Protein AF-A0A7K2QME8-F1 (afdb_monomer)

pLDDT: mean 81.23, std 14.76, range [47.38, 96.0]

Sequence (66 aa):
MASSPIPPSSASSPSSASSARSRIPVIDLGPWRSGEAGARQRIAARVDEALQAAGFLLITGHGVDP

Foldseek 3Di:
DDDDDDDDDPDDDPDPPDPPPLDAAEAECQCVVVVPDCSVVVRVVVVVVNCVPRVHHHYHNPPDDD

Solvent-accessible surface area (backbone atoms only — not comparable to full-atom values): 4467 Å² total; per-residue (Å²): 144,79,86,80,85,80,80,84,76,80,78,78,74,81,75,78,73,71,82,68,75,84,72,74,44,74,47,72,37,46,48,48,74,71,63,45,90,64,32,56,62,56,50,51,54,51,49,50,54,32,41,74,73,64,69,49,71,46,78,39,61,73,83,72,84,134

Structure (mmCIF, N/CA/C/O backbone):
data_AF-A0A7K2QME8-F1
#
_entry.id   AF-A0A7K2QME8-F1
#
loop_
_atom_site.group_PDB
_atom_site.id
_atom_site.type_symbol
_atom_site.label_atom_id
_atom_site.label_alt_id
_atom_site.label_comp_id
_atom_site.label_asym_id
_atom_site.label_entity_id
_atom_site.label_seq_id
_atom_site.pdbx_PDB_ins_code
_atom_site.Cartn_x
_atom_site.Cartn_y
_atom_site.Cartn_z
_atom_site.occupancy
_atom_site.B_iso_or_equiv
_atom_site.auth_seq_id
_atom_site.auth_comp_id
_atom_site.auth_asym_id
_atom_site.auth_atom_id
_atom_site.pdbx_PDB_model_num
ATOM 1 N N . MET A 1 1 ? -28.732 6.756 65.472 1.00 51.91 1 MET A N 1
ATOM 2 C CA . MET A 1 1 ? -28.367 5.657 64.554 1.00 51.91 1 MET A CA 1
ATOM 3 C C . MET A 1 1 ? -29.244 5.776 63.311 1.00 51.91 1 MET A C 1
ATOM 5 O O . MET A 1 1 ? -30.253 5.098 63.220 1.00 51.91 1 MET A O 1
ATOM 9 N N . ALA A 1 2 ? -28.943 6.709 62.410 1.00 51.81 2 ALA A N 1
ATOM 10 C CA . ALA A 1 2 ? -29.667 6.860 61.148 1.00 51.81 2 ALA A CA 1
ATOM 11 C C . ALA A 1 2 ? -28.610 6.972 60.048 1.00 51.81 2 ALA A C 1
ATOM 13 O O . ALA A 1 2 ? -27.800 7.896 60.067 1.00 51.81 2 ALA A O 1
ATOM 14 N N . SER A 1 3 ? -28.548 5.956 59.191 1.00 47.38 3 SER A N 1
ATOM 15 C CA . SER A 1 3 ? -27.584 5.835 58.100 1.00 47.38 3 SER A CA 1
ATOM 16 C C . SER A 1 3 ? -27.874 6.865 57.010 1.00 47.38 3 SER A C 1
ATOM 18 O O . SER A 1 3 ? -28.988 6.918 56.494 1.00 47.38 3 SER A O 1
ATOM 20 N N . SER A 1 4 ? -26.869 7.656 56.634 1.00 64.44 4 SER A N 1
ATOM 21 C CA . SER A 1 4 ? -26.922 8.508 55.442 1.00 64.44 4 SER A CA 1
ATOM 22 C C . SER A 1 4 ? -26.788 7.660 54.167 1.00 64.44 4 SER A C 1
ATOM 24 O O . SER A 1 4 ? -25.953 6.751 54.142 1.00 64.44 4 SER A O 1
ATOM 26 N N . PRO A 1 5 ? -27.552 7.938 53.096 1.00 68.12 5 PRO A N 1
ATOM 27 C CA . PRO A 1 5 ? -27.370 7.283 51.806 1.00 68.12 5 PRO A CA 1
ATOM 28 C C . PRO A 1 5 ? -26.155 7.850 51.051 1.00 68.12 5 PRO A C 1
ATOM 30 O O . PRO A 1 5 ? -25.888 9.050 51.065 1.00 68.12 5 PRO A O 1
ATOM 33 N N . ILE A 1 6 ? -25.429 6.958 50.381 1.00 70.62 6 ILE A N 1
ATOM 34 C CA . ILE A 1 6 ? -24.290 7.243 49.498 1.00 70.62 6 ILE A CA 1
ATOM 35 C C . ILE A 1 6 ? -24.853 7.619 48.114 1.00 70.62 6 ILE A C 1
ATOM 37 O O . ILE A 1 6 ? -25.703 6.875 47.617 1.00 70.62 6 ILE A O 1
ATOM 41 N N . PRO A 1 7 ? -24.436 8.720 47.459 1.00 69.50 7 PRO A N 1
ATOM 42 C CA . PRO A 1 7 ? -24.856 8.985 46.084 1.00 69.50 7 PRO A CA 1
ATOM 43 C C . PRO A 1 7 ? -24.209 7.972 45.119 1.00 69.50 7 PRO A C 1
ATOM 45 O O . PRO A 1 7 ? -23.046 7.609 45.319 1.00 69.50 7 PRO A O 1
ATOM 48 N N . PRO A 1 8 ? -24.909 7.515 44.062 1.00 69.12 8 PRO A N 1
ATOM 49 C CA . PRO A 1 8 ? -24.279 6.714 43.024 1.00 69.12 8 PRO A CA 1
ATOM 50 C C . PRO A 1 8 ? -23.302 7.593 42.238 1.00 69.12 8 PRO A C 1
ATOM 52 O O . PRO A 1 8 ? -23.672 8.641 41.707 1.00 69.12 8 PRO A O 1
ATOM 55 N N . SER A 1 9 ? -22.045 7.163 42.169 1.00 66.94 9 SER A N 1
ATOM 56 C CA . SER A 1 9 ? -21.038 7.742 41.284 1.00 66.94 9 SER A CA 1
ATOM 57 C C . SER A 1 9 ? -21.549 7.713 39.845 1.00 66.94 9 SER A C 1
ATOM 59 O O . SER A 1 9 ? -21.876 6.645 39.327 1.00 66.94 9 SER A O 1
ATOM 61 N N . SE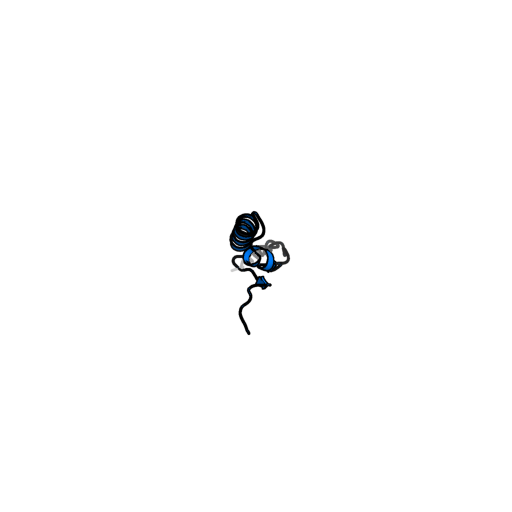R A 1 10 ? -21.618 8.879 39.200 1.00 64.69 10 SER A N 1
ATOM 62 C CA . SER A 1 10 ? -21.909 9.011 37.773 1.00 64.69 10 SER A CA 1
ATOM 63 C C . SER A 1 10 ? -20.998 8.081 36.975 1.00 64.69 10 SER A C 1
ATOM 65 O O . SER A 1 10 ? -19.787 8.292 36.914 1.00 64.69 10 SER A O 1
ATOM 67 N N . ALA A 1 11 ? -21.579 7.039 36.384 1.00 63.50 11 ALA A N 1
ATOM 68 C CA . ALA A 1 11 ? -20.877 6.156 35.470 1.00 63.50 11 ALA A CA 1
ATOM 69 C C . ALA A 1 11 ? -20.308 7.001 34.324 1.00 63.50 11 ALA A C 1
ATOM 71 O O . ALA A 1 11 ? -21.049 7.647 33.583 1.00 63.50 11 ALA A O 1
ATOM 72 N N . SER A 1 12 ? -18.983 7.043 34.216 1.00 59.72 12 SER A N 1
ATOM 73 C CA . SER A 1 12 ? -18.300 7.675 33.096 1.00 59.72 12 SER A CA 1
ATOM 74 C C . SER A 1 12 ? -18.676 6.930 31.818 1.00 59.72 12 SER A C 1
ATOM 76 O O . SER A 1 12 ? -18.395 5.740 31.683 1.00 59.72 12 SER A O 1
ATOM 78 N N . SER A 1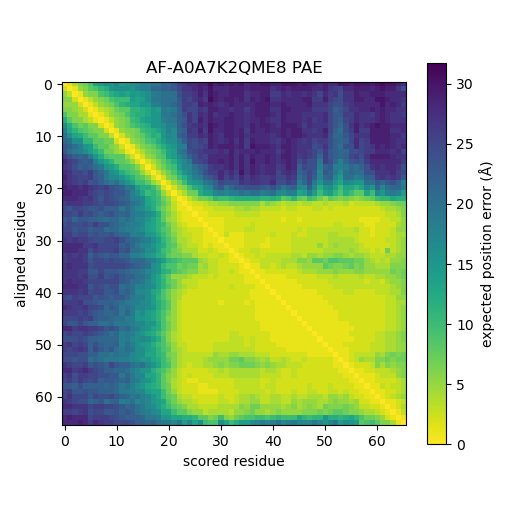 13 ? -19.345 7.619 30.897 1.00 64.12 13 SER A N 1
ATOM 79 C CA . SER A 1 13 ? -19.629 7.109 29.558 1.00 64.12 13 SER A CA 1
ATOM 80 C C . SER A 1 13 ? -18.328 6.637 28.898 1.00 64.12 13 SER A C 1
ATOM 82 O O . SER A 1 13 ? -17.334 7.365 28.967 1.00 64.12 13 SER A O 1
ATOM 84 N N . PRO A 1 14 ? -18.290 5.474 28.226 1.00 63.88 14 PRO A N 1
ATOM 85 C CA . PRO A 1 14 ? -17.177 5.182 27.341 1.00 63.88 14 PRO A CA 1
ATOM 86 C C . PRO A 1 14 ? -17.196 6.234 26.228 1.00 63.88 14 PRO A C 1
ATOM 88 O O . PRO A 1 14 ? -18.179 6.358 25.497 1.00 63.88 14 PRO A O 1
ATOM 91 N N . SER A 1 15 ? -16.129 7.029 26.123 1.00 63.88 15 SER A N 1
ATOM 92 C CA . SER A 1 15 ? -15.885 7.860 24.948 1.00 63.88 15 SER A CA 1
ATOM 93 C C . SER A 1 15 ? -16.004 6.962 23.725 1.00 63.88 15 SER A C 1
ATOM 95 O O . SER A 1 15 ? -15.293 5.960 23.643 1.00 63.88 15 SER A O 1
ATOM 97 N N . SER A 1 16 ? -16.911 7.288 22.803 1.00 60.38 16 SER A N 1
ATOM 98 C CA . SER A 1 16 ? -17.003 6.629 21.505 1.00 60.38 16 SER A CA 1
ATOM 99 C C . SER A 1 16 ? -15.643 6.745 20.822 1.00 60.38 16 SER A C 1
ATOM 101 O O . SER A 1 16 ? -15.356 7.748 20.169 1.00 60.38 16 SER A O 1
ATOM 103 N N . ALA A 1 17 ? -14.782 5.740 21.000 1.00 60.56 17 ALA A N 1
ATOM 104 C CA . ALA A 1 17 ? -13.639 5.525 20.140 1.00 60.56 17 ALA A CA 1
ATOM 105 C C . ALA A 1 17 ? -14.251 5.333 18.760 1.00 60.56 17 ALA A C 1
ATOM 107 O O . ALA A 1 17 ? -14.893 4.318 18.481 1.00 60.56 17 ALA A O 1
ATOM 108 N N . SER A 1 18 ? -14.194 6.411 17.978 1.00 58.47 18 SER A N 1
ATOM 109 C CA . SER A 1 18 ? -14.765 6.498 16.649 1.00 58.47 18 SER A CA 1
ATOM 110 C C . SER A 1 18 ? -14.402 5.218 15.922 1.00 58.47 18 SER A C 1
ATOM 112 O O . SER A 1 18 ? -13.222 4.896 15.783 1.00 58.47 18 SER A O 1
ATOM 114 N N . SER A 1 19 ? -15.421 4.453 15.530 1.00 57.06 19 SER A N 1
ATOM 115 C CA . SER A 1 19 ? -15.267 3.278 14.684 1.00 57.06 19 SER A CA 1
ATOM 116 C C . SER A 1 19 ? -14.841 3.753 13.298 1.00 57.06 19 SER A C 1
ATOM 118 O O . SER A 1 19 ? -15.596 3.681 12.329 1.00 57.06 19 SER A O 1
ATOM 120 N N . ALA A 1 20 ? -13.626 4.288 13.199 1.00 60.69 20 ALA A N 1
ATOM 121 C CA . ALA A 1 20 ? -12.916 4.414 11.954 1.00 60.69 20 ALA A CA 1
ATOM 122 C C . ALA A 1 20 ? -12.725 2.976 11.494 1.00 60.69 20 ALA A C 1
ATOM 124 O O . ALA A 1 20 ? -11.863 2.269 12.005 1.00 60.69 20 ALA A O 1
ATOM 125 N N . ARG A 1 21 ? -13.626 2.515 10.617 1.00 59.44 21 ARG A N 1
ATOM 126 C CA . ARG A 1 21 ? -13.539 1.226 9.929 1.00 59.44 21 ARG A CA 1
ATOM 127 C C . ARG A 1 21 ? -12.073 0.981 9.601 1.00 59.44 21 ARG A C 1
ATOM 129 O O . ARG A 1 21 ? -11.545 1.655 8.718 1.00 59.44 21 ARG A O 1
ATOM 136 N N . SER A 1 22 ? -11.436 0.060 10.320 1.00 64.00 22 SER A N 1
ATOM 137 C CA . SER A 1 22 ? -10.043 -0.313 10.105 1.00 64.00 22 SER A CA 1
ATOM 138 C C . SER A 1 22 ? -9.961 -1.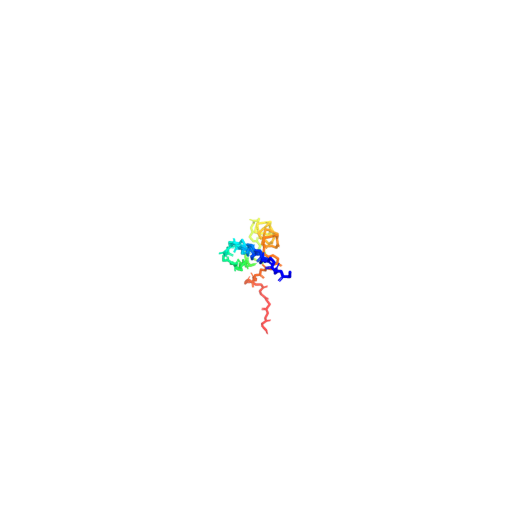005 8.750 1.00 64.00 22 SER A C 1
ATOM 140 O O . SER A 1 22 ? -10.070 -2.223 8.634 1.00 64.00 22 SER A O 1
ATOM 142 N N . ARG A 1 23 ? -9.897 -0.211 7.680 1.00 77.12 23 ARG A N 1
ATOM 143 C CA . ARG A 1 23 ? -9.691 -0.710 6.328 1.00 77.12 23 ARG A CA 1
ATOM 144 C C . ARG A 1 23 ? -8.243 -1.146 6.257 1.00 77.12 23 ARG A C 1
ATOM 146 O O . ARG A 1 23 ? -7.347 -0.313 6.321 1.00 77.12 23 ARG A O 1
ATOM 153 N N . ILE A 1 24 ? -8.050 -2.452 6.141 1.00 85.81 24 ILE A N 1
ATOM 154 C CA . ILE A 1 24 ? -6.736 -3.051 5.952 1.00 85.81 24 ILE A CA 1
ATOM 155 C C . ILE A 1 24 ? -6.183 -2.522 4.622 1.00 85.81 24 ILE A C 1
ATOM 157 O O . ILE A 1 24 ? -6.822 -2.736 3.585 1.00 85.81 24 ILE A O 1
ATOM 161 N N . PRO A 1 25 ? -5.057 -1.792 4.620 1.00 90.19 25 PRO A N 1
ATOM 162 C CA . PRO A 1 25 ? -4.481 -1.276 3.389 1.00 90.19 25 PRO A CA 1
ATOM 163 C C . PRO A 1 25 ? -3.971 -2.437 2.532 1.00 90.19 25 PRO A C 1
ATOM 165 O O . PRO A 1 25 ? -3.233 -3.294 3.012 1.00 90.19 25 PRO A O 1
ATOM 168 N N . VAL A 1 26 ? -4.372 -2.461 1.259 1.00 92.75 26 VAL A N 1
ATOM 169 C CA . VAL A 1 26 ? -3.908 -3.437 0.264 1.00 92.75 26 VAL A CA 1
ATOM 170 C C . VAL A 1 26 ? -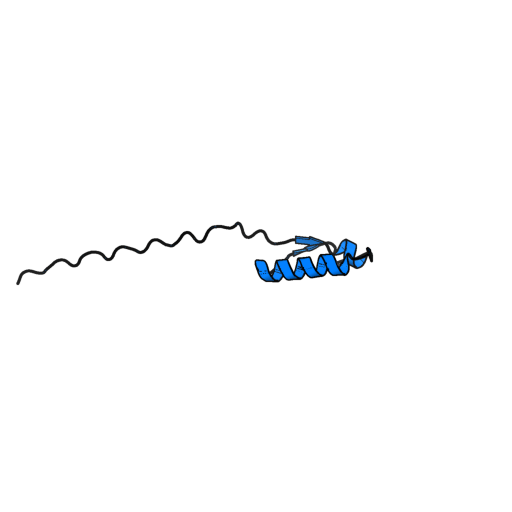2.987 -2.724 -0.718 1.00 92.75 26 VAL A C 1
ATOM 172 O O . VAL A 1 26 ? -3.355 -1.683 -1.263 1.00 92.75 26 VAL A O 1
ATOM 175 N N . ILE A 1 27 ? -1.794 -3.272 -0.931 1.00 94.12 27 ILE A N 1
ATOM 176 C CA . ILE A 1 27 ? -0.766 -2.717 -1.814 1.00 94.12 27 ILE A CA 1
ATOM 177 C C . ILE A 1 27 ? -0.412 -3.764 -2.874 1.00 94.12 27 ILE A C 1
ATOM 179 O O . ILE A 1 27 ? -0.206 -4.936 -2.557 1.00 94.12 27 ILE A O 1
ATOM 183 N N . ASP A 1 28 ? -0.344 -3.345 -4.136 1.00 93.12 28 ASP A N 1
ATOM 184 C CA . ASP A 1 28 ? 0.112 -4.185 -5.244 1.00 93.12 28 ASP A CA 1
ATOM 185 C C . ASP A 1 28 ? 1.600 -3.944 -5.530 1.00 93.12 28 ASP A C 1
ATOM 187 O O . ASP A 1 28 ? 2.038 -2.807 -5.718 1.00 93.12 28 ASP A O 1
ATOM 191 N N . LEU A 1 29 ? 2.386 -5.022 -5.552 1.00 94.25 29 LEU A N 1
ATOM 192 C CA . LEU A 1 29 ? 3.815 -4.986 -5.881 1.00 94.25 29 LEU A CA 1
ATOM 193 C C . LEU A 1 29 ? 4.100 -5.269 -7.361 1.00 94.25 29 LEU A C 1
ATOM 195 O O . LEU A 1 29 ? 5.268 -5.255 -7.761 1.00 94.25 29 LEU A O 1
ATOM 199 N N . GLY A 1 30 ? 3.076 -5.486 -8.191 1.00 93.06 30 GLY A N 1
ATOM 200 C CA . GLY A 1 30 ? 3.225 -5.728 -9.626 1.00 93.06 30 GLY A CA 1
ATOM 201 C C . GLY A 1 30 ? 4.102 -4.681 -10.336 1.00 93.06 30 GLY A C 1
ATOM 202 O O . GLY A 1 30 ? 5.091 -5.061 -10.975 1.00 93.06 30 GLY A O 1
ATOM 203 N N . PRO A 1 31 ? 3.837 -3.367 -10.183 1.00 91.44 31 PRO A N 1
ATOM 204 C CA . PRO A 1 31 ? 4.646 -2.302 -10.779 1.00 91.44 31 PRO A CA 1
ATOM 205 C C . PRO A 1 31 ? 6.084 -2.245 -10.250 1.00 91.44 31 PRO A C 1
ATOM 207 O O . PRO A 1 31 ? 7.014 -1.997 -11.020 1.00 91.44 31 PRO A O 1
ATOM 210 N N . TRP A 1 32 ? 6.297 -2.535 -8.957 1.00 90.88 32 TRP A N 1
ATOM 211 C CA . TRP A 1 32 ? 7.644 -2.625 -8.375 1.00 90.88 32 TRP A CA 1
ATOM 212 C C . TRP A 1 32 ? 8.466 -3.702 -9.083 1.00 90.88 32 TRP A C 1
ATOM 214 O O . TRP A 1 32 ? 9.629 -3.477 -9.434 1.00 90.88 32 TRP A O 1
ATOM 224 N N . ARG A 1 33 ? 7.858 -4.875 -9.287 1.00 89.88 33 ARG A N 1
ATOM 225 C CA . ARG A 1 33 ? 8.488 -6.041 -9.920 1.00 89.88 33 ARG A CA 1
ATOM 226 C C . ARG A 1 33 ? 8.685 -5.861 -11.421 1.00 89.88 33 ARG A C 1
ATOM 228 O O . ARG A 1 33 ? 9.689 -6.322 -11.949 1.00 89.88 33 ARG A O 1
ATOM 235 N N . SER A 1 34 ? 7.767 -5.164 -12.083 1.00 90.12 34 SER A N 1
ATOM 236 C CA . SER A 1 34 ? 7.832 -4.890 -13.525 1.00 90.12 34 SER A CA 1
ATOM 237 C C . SER A 1 34 ? 8.891 -3.841 -13.891 1.00 90.12 34 SER A C 1
ATOM 239 O O . SER A 1 34 ? 9.200 -3.671 -15.065 1.00 90.12 34 SER A O 1
AT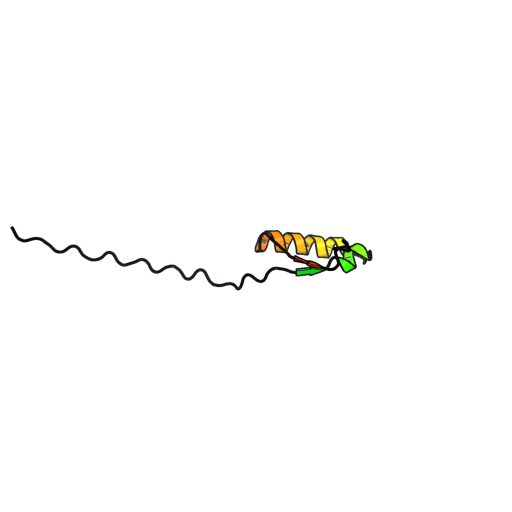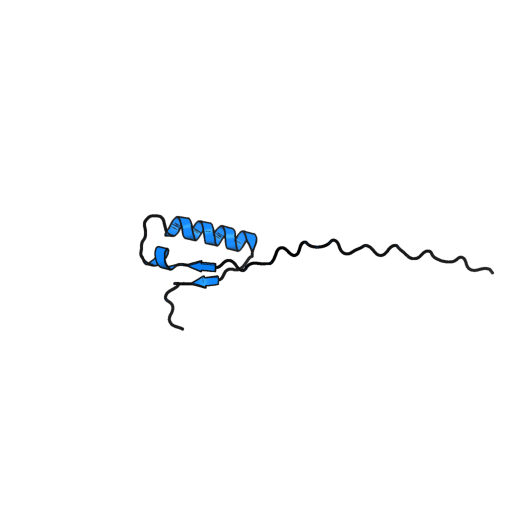OM 241 N N . GLY A 1 35 ? 9.463 -3.144 -12.899 1.00 89.56 35 GLY A N 1
ATOM 242 C CA . GLY A 1 35 ? 10.503 -2.137 -13.120 1.00 89.56 35 GLY A CA 1
ATOM 243 C C . GLY A 1 35 ? 9.966 -0.793 -13.613 1.00 89.56 35 GLY A C 1
ATOM 244 O O . GLY A 1 35 ? 10.700 -0.039 -14.246 1.00 89.56 35 GLY A O 1
ATOM 245 N N . GLU A 1 36 ? 8.701 -0.484 -13.327 1.00 92.62 36 GLU A N 1
ATOM 246 C CA . GLU A 1 36 ? 8.079 0.776 -13.735 1.00 92.62 36 GLU A CA 1
ATOM 247 C C . GLU A 1 36 ? 8.776 1.985 -13.074 1.00 92.62 36 GLU A C 1
ATOM 249 O O . GLU A 1 36 ? 9.200 1.943 -11.911 1.00 92.62 36 GLU A O 1
ATOM 254 N N . ALA A 1 37 ? 8.965 3.058 -13.845 1.00 94.00 37 ALA A N 1
ATOM 255 C CA . ALA A 1 37 ? 9.794 4.193 -13.450 1.00 94.00 37 ALA A CA 1
ATOM 256 C C . ALA A 1 37 ? 9.199 4.930 -12.238 1.00 94.00 37 ALA A C 1
ATOM 258 O O . ALA A 1 37 ? 8.131 5.526 -12.298 1.00 94.00 37 ALA A O 1
ATOM 259 N N . GLY A 1 38 ? 9.908 4.912 -11.108 1.00 93.50 38 GLY A N 1
ATOM 260 C CA . GLY A 1 38 ? 9.428 5.525 -9.864 1.00 93.50 38 GLY A CA 1
ATOM 261 C C . GLY A 1 38 ? 8.408 4.678 -9.092 1.00 93.50 38 GLY A C 1
ATOM 262 O O . GLY A 1 38 ? 8.036 5.056 -7.980 1.00 93.50 38 GLY A O 1
ATOM 263 N N . ALA A 1 39 ? 8.012 3.504 -9.598 1.00 93.38 39 ALA A N 1
ATOM 264 C CA . ALA A 1 39 ? 7.129 2.571 -8.894 1.00 93.38 39 ALA A CA 1
ATOM 265 C C . ALA A 1 39 ? 7.667 2.200 -7.512 1.00 93.38 39 ALA A C 1
ATOM 267 O O . ALA A 1 39 ? 6.929 2.211 -6.532 1.00 93.38 39 ALA A O 1
ATOM 268 N N . ARG A 1 40 ? 8.977 1.934 -7.420 1.00 91.56 40 ARG A N 1
ATOM 269 C CA . ARG A 1 40 ? 9.630 1.555 -6.159 1.00 91.56 40 ARG A CA 1
ATOM 270 C C . ARG A 1 40 ? 9.480 2.629 -5.084 1.00 91.56 40 ARG A C 1
ATOM 272 O O . ARG A 1 40 ? 9.083 2.319 -3.971 1.00 91.56 40 ARG A O 1
ATOM 279 N N . GLN A 1 41 ? 9.740 3.894 -5.420 1.00 96.00 41 GLN A N 1
ATOM 280 C CA . GLN A 1 41 ? 9.589 4.999 -4.464 1.00 96.00 41 GLN A CA 1
ATOM 281 C C . GLN A 1 41 ? 8.128 5.203 -4.060 1.00 96.00 41 GLN A C 1
ATOM 283 O O . GLN A 1 41 ? 7.839 5.321 -2.873 1.00 96.00 41 GLN A O 1
ATOM 288 N N . ARG A 1 42 ? 7.201 5.186 -5.026 1.00 95.31 42 ARG A N 1
ATOM 289 C CA . ARG A 1 42 ? 5.766 5.367 -4.755 1.00 95.31 42 ARG A CA 1
ATOM 290 C C . ARG A 1 42 ? 5.206 4.267 -3.860 1.00 95.31 42 ARG A C 1
ATOM 292 O O . ARG A 1 42 ? 4.503 4.555 -2.897 1.00 95.31 42 ARG A O 1
ATOM 299 N N . ILE A 1 43 ? 5.538 3.016 -4.158 1.00 95.44 43 ILE A N 1
ATOM 300 C CA . ILE A 1 43 ? 5.088 1.866 -3.377 1.00 95.44 43 ILE A CA 1
ATOM 301 C C . ILE A 1 43 ? 5.754 1.857 -1.995 1.00 95.44 43 ILE A C 1
ATOM 303 O O . ILE A 1 43 ? 5.061 1.599 -1.017 1.00 95.44 43 ILE A O 1
ATOM 307 N N . ALA A 1 44 ? 7.043 2.199 -1.879 1.00 95.00 44 ALA A N 1
ATOM 308 C CA . ALA A 1 44 ? 7.725 2.296 -0.584 1.00 95.00 44 ALA A CA 1
ATOM 309 C C . ALA A 1 44 ? 7.077 3.347 0.327 1.00 95.00 44 ALA A C 1
ATOM 311 O O . ALA A 1 44 ? 6.767 3.044 1.476 1.00 95.00 44 ALA A O 1
ATOM 312 N N . ALA A 1 45 ? 6.791 4.540 -0.205 1.00 95.69 45 ALA A N 1
ATOM 313 C CA . ALA A 1 45 ? 6.063 5.574 0.528 1.00 95.69 45 ALA A CA 1
ATOM 314 C C . ALA A 1 45 ? 4.679 5.073 0.964 1.00 95.69 45 ALA A C 1
ATOM 316 O O . ALA A 1 45 ? 4.246 5.311 2.086 1.00 95.69 45 ALA A O 1
ATOM 317 N N . ARG A 1 46 ? 3.987 4.315 0.103 1.00 94.00 46 ARG A N 1
ATOM 318 C CA . ARG A 1 46 ? 2.667 3.793 0.454 1.00 94.00 46 ARG A CA 1
ATOM 319 C C . ARG A 1 46 ? 2.713 2.723 1.549 1.00 94.00 46 ARG A C 1
ATOM 321 O O . ARG A 1 46 ? 1.800 2.670 2.371 1.00 94.00 46 ARG A O 1
ATOM 328 N N . VAL A 1 47 ? 3.742 1.877 1.542 1.00 94.06 47 VAL A N 1
ATOM 329 C CA . VAL A 1 47 ? 3.997 0.880 2.591 1.00 94.06 47 VAL A CA 1
ATOM 330 C C . VAL A 1 47 ? 4.280 1.572 3.920 1.00 94.06 47 VAL A C 1
ATOM 332 O O . VAL A 1 47 ? 3.674 1.196 4.918 1.00 94.06 47 VAL A O 1
ATOM 335 N N . ASP A 1 48 ? 5.130 2.597 3.924 1.00 95.12 48 ASP A N 1
ATOM 336 C CA . ASP A 1 48 ? 5.451 3.377 5.123 1.00 95.12 48 ASP A CA 1
ATOM 337 C C . ASP A 1 48 ? 4.191 4.002 5.746 1.00 95.12 48 ASP A C 1
ATOM 339 O O . ASP A 1 48 ? 3.855 3.707 6.890 1.00 95.12 48 ASP A O 1
ATOM 343 N N . GLU A 1 49 ? 3.399 4.725 4.951 1.00 93.69 49 GLU A N 1
ATOM 344 C CA . GLU A 1 49 ? 2.114 5.299 5.378 1.00 93.69 49 GLU A CA 1
ATOM 345 C C . GLU A 1 49 ? 1.141 4.239 5.923 1.00 93.69 49 GLU A C 1
ATOM 347 O O . GLU A 1 49 ? 0.431 4.457 6.905 1.00 93.69 49 GLU A O 1
ATOM 352 N N . ALA A 1 50 ? 1.083 3.066 5.285 1.00 92.81 50 ALA A N 1
ATOM 353 C CA . ALA A 1 50 ? 0.218 1.973 5.718 1.00 92.81 50 ALA A CA 1
ATOM 354 C C . ALA A 1 50 ? 0.663 1.380 7.064 1.00 92.81 50 ALA A C 1
ATOM 356 O O . ALA A 1 50 ? -0.181 1.101 7.917 1.00 92.81 50 ALA A O 1
ATOM 357 N N . LEU A 1 51 ? 1.970 1.215 7.269 1.00 92.19 51 LEU A N 1
ATOM 358 C CA . LEU A 1 51 ? 2.533 0.724 8.524 1.00 92.19 51 LEU A CA 1
ATOM 359 C C . LEU A 1 51 ? 2.383 1.750 9.649 1.00 92.19 51 LEU A C 1
ATOM 361 O O . LEU A 1 51 ? 2.036 1.363 10.760 1.00 92.19 51 LEU A O 1
ATOM 365 N N . GLN A 1 52 ? 2.557 3.041 9.364 1.00 93.56 52 GLN A N 1
ATOM 366 C CA . GLN A 1 52 ? 2.331 4.105 10.344 1.00 93.56 52 GLN A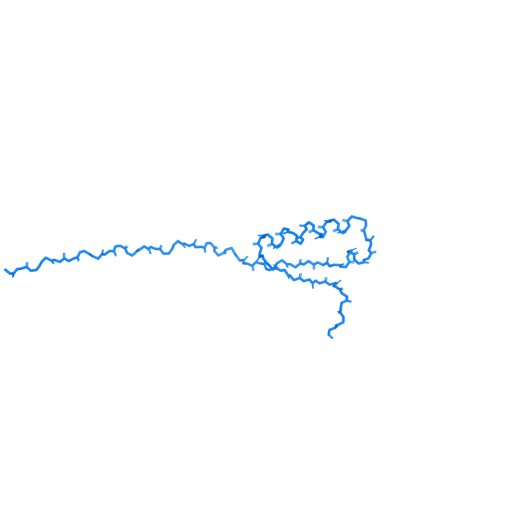 CA 1
ATOM 367 C C . GLN A 1 52 ? 0.857 4.206 10.761 1.00 93.56 52 GLN A C 1
ATOM 369 O O . GLN A 1 52 ? 0.564 4.411 11.937 1.00 93.56 52 GLN A O 1
ATOM 374 N N . ALA A 1 53 ? -0.077 4.041 9.819 1.00 88.38 53 ALA A N 1
ATOM 375 C CA . ALA A 1 53 ? -1.504 4.205 10.088 1.00 88.38 53 ALA A CA 1
ATOM 376 C C . ALA A 1 53 ? -2.169 2.960 10.697 1.00 88.38 53 ALA A C 1
ATOM 378 O O . ALA A 1 53 ? -2.980 3.081 11.614 1.00 88.38 53 ALA A O 1
ATOM 379 N N . ALA A 1 54 ? -1.883 1.771 10.159 1.00 89.56 54 ALA A N 1
ATOM 380 C CA . ALA A 1 54 ? -2.573 0.534 10.529 1.00 89.56 54 ALA A CA 1
ATOM 381 C C . ALA A 1 54 ? -1.687 -0.455 11.298 1.00 89.56 54 ALA A C 1
ATOM 383 O O . ALA A 1 54 ? -2.215 -1.329 11.979 1.00 89.56 54 ALA A O 1
ATOM 384 N N . GLY A 1 55 ? -0.359 -0.361 11.177 1.00 89.94 55 GLY A N 1
ATOM 385 C CA . GLY A 1 55 ? 0.591 -1.340 11.721 1.00 89.94 55 GLY A CA 1
ATOM 386 C C . GLY A 1 55 ? 0.679 -2.650 10.930 1.00 89.94 55 GLY A C 1
ATOM 387 O O . GLY A 1 55 ? 1.570 -3.459 11.170 1.00 89.94 55 GLY A O 1
ATOM 388 N N . PHE A 1 56 ? -0.218 -2.865 9.968 1.00 91.44 56 PHE A N 1
ATOM 389 C CA . PHE A 1 56 ? -0.238 -4.035 9.097 1.00 91.44 56 PHE A CA 1
ATOM 390 C C . PHE A 1 56 ? -0.862 -3.693 7.740 1.00 91.44 56 PHE A C 1
ATOM 392 O O . PHE A 1 56 ? -1.622 -2.733 7.605 1.00 91.44 56 PHE A O 1
ATOM 399 N N . LEU A 1 57 ? -0.534 -4.486 6.721 1.00 93.25 57 LEU A N 1
ATOM 400 C CA . LEU A 1 57 ? -1.002 -4.307 5.347 1.00 93.25 57 LEU A CA 1
ATOM 401 C C . LEU A 1 57 ? -1.066 -5.651 4.616 1.00 93.25 57 LEU A C 1
ATOM 403 O O . LEU A 1 57 ? -0.397 -6.609 5.001 1.00 93.25 57 LEU A O 1
ATOM 407 N N . LEU A 1 58 ? -1.855 -5.712 3.547 1.00 92.62 58 LEU A N 1
ATOM 408 C CA . LEU A 1 58 ? -1.951 -6.868 2.662 1.00 92.62 58 LEU A CA 1
ATOM 409 C C . LEU A 1 58 ? -1.177 -6.603 1.368 1.00 92.62 58 LEU A C 1
ATOM 411 O O . LEU A 1 58 ? -1.299 -5.527 0.780 1.00 92.62 58 LEU A O 1
ATOM 415 N N . ILE A 1 59 ? -0.417 -7.593 0.903 1.00 93.38 59 ILE A N 1
ATOM 416 C CA . ILE A 1 59 ? 0.383 -7.481 -0.318 1.00 93.38 59 ILE A CA 1
ATOM 417 C C . ILE A 1 59 ? -0.181 -8.377 -1.422 1.00 93.38 59 ILE A C 1
ATOM 419 O O . ILE A 1 59 ? -0.274 -9.594 -1.270 1.00 93.38 59 ILE A O 1
ATOM 423 N N . THR A 1 60 ? -0.461 -7.781 -2.578 1.00 93.00 60 THR A N 1
ATOM 424 C CA . THR A 1 60 ? -0.842 -8.470 -3.821 1.00 93.00 60 THR A CA 1
ATOM 425 C C . THR A 1 60 ? 0.257 -8.338 -4.876 1.00 93.00 60 THR A C 1
ATOM 427 O O . THR A 1 60 ? 1.174 -7.530 -4.722 1.00 93.00 60 THR A O 1
ATOM 430 N N . GLY A 1 61 ? 0.239 -9.207 -5.891 1.00 90.19 61 GLY A N 1
ATOM 431 C CA . GLY A 1 61 ? 1.250 -9.176 -6.954 1.00 90.19 61 GLY A CA 1
ATOM 432 C C . GLY A 1 61 ? 2.681 -9.423 -6.458 1.00 90.19 61 GLY A C 1
ATOM 433 O O . GLY A 1 61 ? 3.636 -9.001 -7.103 1.00 90.19 61 GLY A O 1
ATOM 434 N N . HIS A 1 62 ? 2.855 -10.085 -5.308 1.00 90.06 62 HIS A N 1
ATOM 435 C CA . HIS A 1 62 ? 4.167 -10.332 -4.702 1.00 90.06 62 HIS A CA 1
ATOM 436 C C . HIS A 1 62 ? 4.986 -11.392 -5.460 1.00 90.06 62 HIS A C 1
ATOM 438 O O . HIS A 1 62 ? 6.215 -11.376 -5.389 1.00 90.06 62 HIS A O 1
ATOM 444 N N . GLY A 1 63 ? 4.330 -12.254 -6.247 1.00 86.69 63 GLY A N 1
ATOM 445 C CA . GLY A 1 63 ? 4.976 -13.263 -7.093 1.00 86.69 63 GLY A CA 1
ATOM 446 C C . GLY A 1 63 ? 5.683 -14.371 -6.310 1.00 86.69 63 GLY A C 1
ATOM 447 O O . GLY A 1 63 ? 6.698 -14.875 -6.784 1.00 86.69 63 GLY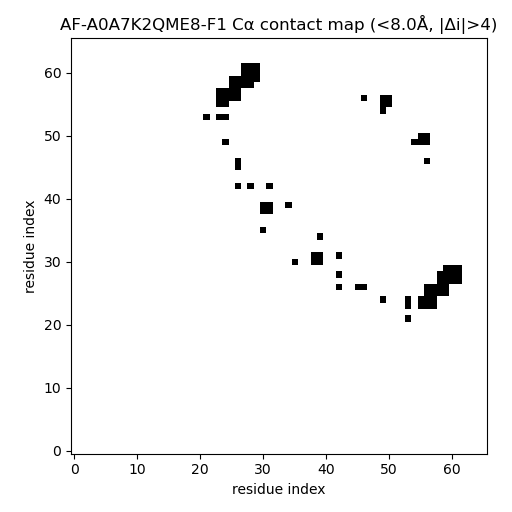 A O 1
ATOM 448 N N . VAL A 1 64 ? 5.180 -14.684 -5.113 1.00 87.38 64 VAL A N 1
ATOM 449 C CA . VAL A 1 64 ? 5.532 -15.880 -4.338 1.00 87.38 64 VAL A CA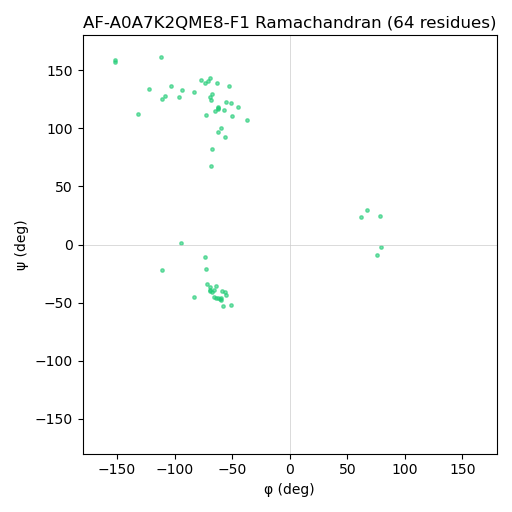 1
ATOM 450 C C . VAL A 1 64 ? 4.485 -16.932 -4.693 1.00 87.38 64 VAL A C 1
ATOM 452 O O . VAL A 1 64 ? 3.299 -16.612 -4.775 1.00 87.38 64 VAL A O 1
ATOM 455 N N . ASP A 1 65 ? 4.946 -18.139 -4.988 1.00 76.50 65 ASP A N 1
ATOM 456 C CA . ASP A 1 65 ? 4.090 -19.301 -5.237 1.00 76.50 65 ASP A CA 1
ATOM 457 C C . ASP A 1 65 ? 3.445 -19.757 -3.907 1.00 76.50 65 ASP A C 1
ATOM 459 O O . ASP A 1 65 ? 4.113 -19.633 -2.875 1.00 76.50 65 ASP A O 1
ATOM 463 N N . PRO A 1 66 ? 2.164 -20.180 -3.892 1.00 68.50 66 PRO A N 1
ATOM 464 C CA . PRO A 1 66 ? 1.412 -20.447 -2.661 1.00 68.50 66 PRO A CA 1
ATOM 465 C C . PRO A 1 66 ? 1.906 -21.648 -1.843 1.00 68.50 66 PRO A C 1
ATOM 467 O O . PRO A 1 66 ? 2.359 -22.652 -2.435 1.00 68.50 66 PRO A O 1
#

Secondary structure (DSSP, 8-state):
--PPPPPPP-PPPPP----------EEE-HHHHHT-TTHHHHHHHHHHHHHHHHS--EEES-----

Radius of gyration: 24.84 Å; Cα contacts (8 Å, |Δi|>4): 46; chains: 1; bounding box: 40×30×78 Å

Nearest PDB structures (foldseek):
  5c3o-assembly1_A  TM=8.217E-01  e=4.799E-01  Neurospora crassa
  7u2x-assembly1_E  TM=5.438E-01  e=6.435E+00  Cricetus cricetus

Mean predicted aligned error: 12.77 Å